Protein AF-A0AA42YCH0-F1 (afdb_monomer_lite)

Structure (mmCIF, N/CA/C/O backbone):
data_AF-A0AA42YCH0-F1
#
_entry.id   AF-A0AA42YCH0-F1
#
loop_
_atom_site.group_PDB
_atom_site.id
_atom_site.type_symbol
_atom_site.label_atom_id
_atom_site.label_alt_id
_atom_site.label_comp_id
_atom_site.label_asym_id
_atom_site.label_entity_id
_atom_site.label_seq_id
_atom_site.pdbx_PDB_ins_code
_atom_site.Cartn_x
_atom_site.Cartn_y
_atom_site.Cartn_z
_atom_site.occupancy
_atom_site.B_iso_or_equiv
_atom_site.auth_seq_id
_atom_site.auth_comp_id
_atom_site.auth_asym_id
_atom_site.auth_atom_id
_atom_site.pdbx_PDB_model_num
ATOM 1 N N . MET A 1 1 ? -15.963 7.080 0.091 1.00 71.81 1 MET A N 1
ATOM 2 C CA . MET A 1 1 ? -16.003 7.963 1.288 1.00 71.81 1 MET A CA 1
ATOM 3 C C . MET A 1 1 ? -14.611 8.551 1.441 1.00 71.81 1 MET A C 1
ATOM 5 O O .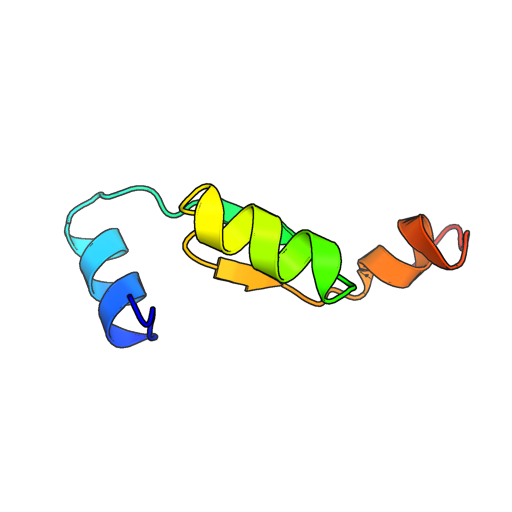 MET A 1 1 ? -13.659 7.797 1.322 1.00 71.81 1 MET A O 1
ATOM 9 N N . ARG A 1 2 ? -14.453 9.867 1.613 1.00 90.81 2 ARG A N 1
ATOM 10 C CA . ARG A 1 2 ? -13.113 10.476 1.640 1.00 90.81 2 ARG A CA 1
ATOM 11 C C . ARG A 1 2 ? -12.394 10.140 2.951 1.00 90.81 2 ARG A C 1
ATOM 13 O O . ARG A 1 2 ? -12.856 10.567 4.006 1.00 90.81 2 ARG A O 1
ATOM 20 N N . ILE A 1 3 ? -11.265 9.434 2.875 1.00 96.62 3 ILE A N 1
ATOM 21 C CA . ILE A 1 3 ? -10.376 9.199 4.020 1.00 96.62 3 ILE A CA 1
ATOM 22 C C . ILE A 1 3 ? -9.473 10.422 4.225 1.00 96.62 3 ILE A C 1
ATOM 24 O O . ILE A 1 3 ? -8.986 11.039 3.278 1.00 96.62 3 ILE A O 1
ATOM 28 N N . THR A 1 4 ? -9.286 10.810 5.483 1.00 98.12 4 THR A N 1
ATOM 29 C CA . THR A 1 4 ? -8.487 11.968 5.908 1.00 98.12 4 THR A CA 1
ATOM 30 C C . THR A 1 4 ? -7.554 11.569 7.046 1.00 98.12 4 THR A C 1
ATOM 32 O O . THR A 1 4 ? -7.769 10.547 7.696 1.00 98.12 4 THR A O 1
ATOM 35 N N . LEU A 1 5 ? -6.580 12.423 7.377 1.00 97.88 5 LEU A N 1
ATOM 36 C CA . LEU A 1 5 ? -5.729 12.218 8.556 1.00 97.88 5 LEU A CA 1
ATOM 37 C C . LEU A 1 5 ? -6.545 12.075 9.852 1.00 97.88 5 LEU A C 1
ATOM 39 O O . LEU A 1 5 ? -6.251 11.210 10.670 1.00 97.88 5 LEU A O 1
ATOM 43 N N . SER A 1 6 ? -7.614 12.862 10.014 1.00 98.00 6 SER A N 1
ATOM 44 C CA . SER A 1 6 ? -8.527 12.734 11.158 1.00 98.00 6 SER A CA 1
ATOM 45 C C . SER A 1 6 ? -9.265 11.390 11.185 1.00 98.00 6 SER A C 1
ATOM 47 O O . SER A 1 6 ? -9.458 10.822 12.258 1.00 98.00 6 SER A O 1
ATOM 49 N N . THR A 1 7 ? -9.633 10.851 10.019 1.00 97.62 7 THR A N 1
ATOM 50 C CA . THR A 1 7 ? -10.252 9.522 9.901 1.00 97.62 7 THR A CA 1
ATOM 51 C C . THR A 1 7 ? -9.278 8.428 10.333 1.00 97.62 7 THR A C 1
ATOM 53 O O . THR A 1 7 ? -9.636 7.602 11.169 1.00 97.62 7 THR A O 1
ATOM 56 N N . LEU A 1 8 ? -8.036 8.468 9.838 1.00 98.12 8 LEU A N 1
ATOM 57 C CA . LEU A 1 8 ? -6.993 7.494 10.179 1.00 98.12 8 LEU A CA 1
ATOM 58 C C . LEU A 1 8 ? -6.622 7.547 11.667 1.00 98.12 8 LEU A C 1
ATOM 60 O O . LEU A 1 8 ? -6.532 6.510 12.318 1.00 98.12 8 LEU A O 1
ATOM 64 N N . HIS A 1 9 ? -6.471 8.749 12.232 1.00 98.19 9 HIS A N 1
ATOM 65 C CA . HIS A 1 9 ? -6.183 8.919 13.658 1.00 98.19 9 HIS A CA 1
ATOM 66 C C . HIS A 1 9 ? -7.292 8.322 14.535 1.00 98.19 9 HIS A C 1
ATOM 68 O O . HIS A 1 9 ? -7.017 7.661 15.536 1.00 98.19 9 HIS A O 1
ATOM 74 N N . ARG A 1 10 ? -8.557 8.530 14.153 1.00 98.38 10 ARG A N 1
ATOM 75 C CA . ARG A 1 10 ? -9.702 7.947 14.855 1.00 98.38 10 ARG A CA 1
ATOM 76 C C . ARG A 1 10 ? -9.710 6.420 14.753 1.00 98.38 10 ARG A C 1
ATOM 78 O O . ARG A 1 10 ? -9.851 5.769 15.780 1.00 98.38 10 ARG A O 1
ATOM 85 N N . MET A 1 11 ? -9.496 5.857 13.560 1.00 98.12 11 MET A N 1
ATOM 86 C CA . MET A 1 11 ? -9.406 4.403 13.369 1.00 98.12 11 MET A CA 1
ATOM 87 C C . MET A 1 11 ? -8.330 3.780 14.262 1.00 98.12 11 MET A C 1
ATOM 89 O O . MET A 1 11 ? -8.604 2.809 14.962 1.00 98.12 11 MET A O 1
ATOM 93 N N . ALA A 1 12 ? -7.139 4.383 14.297 1.00 97.81 12 ALA A N 1
ATOM 94 C CA . ALA A 1 12 ? -6.050 3.925 15.149 1.00 97.81 12 ALA A CA 1
ATOM 95 C C . ALA A 1 12 ? -6.424 3.967 16.642 1.00 97.81 12 ALA A C 1
ATOM 97 O O . ALA A 1 12 ? -6.155 3.010 17.365 1.00 97.81 12 ALA A O 1
ATOM 98 N N . HIS A 1 13 ? -7.079 5.040 17.101 1.00 98.38 13 HIS A N 1
ATOM 99 C CA . HIS A 1 13 ? -7.513 5.176 18.495 1.00 98.38 13 HIS A CA 1
ATOM 100 C C . HIS A 1 13 ? -8.603 4.165 18.889 1.00 98.38 13 HIS A C 1
ATOM 102 O O . HIS A 1 13 ? -8.606 3.663 20.008 1.00 98.38 13 HIS A O 1
ATOM 108 N N . GLU A 1 14 ? -9.501 3.839 17.959 1.00 98.31 14 GLU A N 1
ATOM 109 C CA . GLU A 1 14 ? -10.567 2.845 18.134 1.00 98.31 14 GLU A CA 1
ATOM 110 C C . GLU A 1 14 ? -10.064 1.392 18.017 1.00 98.31 14 GLU A C 1
ATOM 112 O O . GLU A 1 14 ? -10.832 0.458 18.237 1.00 98.31 14 GLU A O 1
ATOM 117 N N . GLY A 1 15 ? -8.791 1.175 17.662 1.00 97.94 15 GLY A N 1
ATOM 118 C CA . GLY A 1 15 ? -8.234 -0.161 17.422 1.00 97.94 15 GLY A CA 1
ATOM 119 C C . GLY A 1 15 ? -8.652 -0.783 16.083 1.00 97.94 15 GLY A C 1
ATOM 120 O O . GLY A 1 15 ? -8.439 -1.976 15.860 1.00 97.94 15 GLY A O 1
ATOM 121 N N . ASN A 1 16 ? -9.219 0.013 15.174 1.00 98.00 16 ASN A N 1
ATOM 122 C CA . ASN A 1 16 ? -9.555 -0.409 13.820 1.00 98.00 16 ASN A CA 1
ATOM 123 C C . ASN A 1 16 ? -8.278 -0.469 12.972 1.00 98.00 16 ASN A C 1
ATOM 125 O O . ASN A 1 16 ? -7.588 0.536 12.788 1.00 98.00 16 ASN A O 1
ATOM 129 N N . ARG A 1 17 ? -7.952 -1.657 12.448 1.00 97.62 17 ARG A N 1
ATOM 130 C CA . ARG A 1 17 ? -6.789 -1.837 11.567 1.00 97.62 17 ARG A CA 1
ATOM 131 C C . ARG A 1 17 ? -6.984 -1.058 10.266 1.00 97.62 17 ARG A C 1
ATOM 133 O O . ARG A 1 17 ? -8.082 -1.036 9.725 1.00 97.62 17 ARG A O 1
ATOM 140 N N . ILE A 1 18 ? -5.904 -0.448 9.784 1.00 98.19 18 ILE A N 1
ATOM 141 C CA . ILE A 1 18 ? -5.862 0.333 8.544 1.00 98.19 18 ILE A CA 1
ATOM 142 C C . ILE A 1 18 ? -5.137 -0.510 7.494 1.00 98.19 18 ILE A C 1
ATOM 144 O O . ILE A 1 18 ? -3.995 -0.916 7.726 1.00 98.19 18 ILE A O 1
ATOM 148 N N . ALA A 1 19 ? -5.775 -0.769 6.354 1.00 98.19 19 ALA A N 1
ATOM 149 C CA . ALA A 1 19 ? -5.134 -1.374 5.199 1.00 98.19 19 ALA A CA 1
ATOM 150 C C . ALA A 1 19 ? -4.534 -0.279 4.304 1.00 98.19 19 ALA A C 1
ATOM 152 O O . ALA A 1 19 ? -5.200 0.678 3.904 1.00 98.19 19 ALA A O 1
ATOM 153 N N . MET A 1 20 ? -3.252 -0.434 3.978 1.00 98.19 20 MET A N 1
ATOM 154 C CA . MET A 1 20 ? -2.539 0.444 3.056 1.00 98.19 20 MET A CA 1
ATOM 155 C C . MET A 1 20 ? -1.833 -0.399 1.999 1.00 98.19 20 MET A C 1
ATOM 157 O O . MET A 1 20 ? -1.159 -1.372 2.336 1.00 98.19 20 MET A O 1
ATOM 161 N N . LEU A 1 21 ? -1.994 -0.027 0.730 1.00 98.56 21 LEU A N 1
ATOM 162 C CA . LEU A 1 21 ? -1.330 -0.679 -0.399 1.00 98.56 21 LEU A CA 1
ATOM 163 C C . LEU A 1 21 ? -0.591 0.352 -1.250 1.00 98.56 21 LEU A C 1
ATOM 165 O O . LEU A 1 21 ? -0.973 1.523 -1.305 1.00 98.56 21 LEU A O 1
ATOM 169 N N . THR A 1 22 ? 0.472 -0.076 -1.927 1.00 98.38 22 THR A N 1
ATOM 170 C CA . THR A 1 22 ? 1.104 0.772 -2.935 1.00 98.38 22 THR A CA 1
ATOM 171 C C . THR A 1 22 ? 0.239 0.829 -4.193 1.00 98.38 22 THR A C 1
ATOM 173 O O . THR A 1 22 ? -0.459 -0.128 -4.530 1.00 98.38 22 THR A O 1
ATOM 176 N N . CYS A 1 23 ? 0.237 1.973 -4.872 1.00 98.50 23 CYS A N 1
ATOM 177 C CA . CYS A 1 23 ? -0.524 2.173 -6.101 1.00 98.50 23 CYS A CA 1
ATOM 178 C C . CYS A 1 23 ? 0.186 3.192 -6.989 1.00 98.50 23 CYS A C 1
ATOM 180 O O . CYS A 1 23 ? 0.634 4.228 -6.498 1.00 98.50 23 CYS A O 1
ATOM 182 N N . TYR A 1 24 ? 0.265 2.915 -8.291 1.00 98.38 24 TYR A N 1
ATOM 183 C CA . TYR A 1 24 ? 1.094 3.696 -9.219 1.00 98.38 24 TYR A CA 1
ATOM 184 C C . TYR A 1 24 ? 0.356 4.147 -10.488 1.00 98.38 24 TYR A C 1
ATOM 186 O O . TYR A 1 24 ? 0.909 4.913 -11.272 1.00 98.38 24 TYR A O 1
ATOM 194 N N . ASP A 1 25 ? -0.893 3.718 -10.689 1.00 98.50 25 ASP A N 1
ATOM 195 C CA . ASP A 1 25 ? -1.726 4.143 -11.814 1.00 98.50 25 ASP A CA 1
ATOM 196 C C . ASP A 1 25 ? -3.203 4.297 -11.426 1.00 98.50 25 ASP A C 1
ATOM 198 O O . ASP A 1 25 ? -3.653 3.876 -10.358 1.00 98.50 25 ASP A O 1
ATOM 202 N N . ALA A 1 26 ? -3.960 4.940 -12.316 1.00 98.44 26 ALA A N 1
ATOM 203 C CA . ALA A 1 26 ? -5.361 5.269 -12.088 1.00 98.44 26 ALA A CA 1
ATOM 204 C C . ALA A 1 26 ? -6.286 4.042 -12.072 1.00 98.44 26 ALA A C 1
ATOM 206 O O . ALA A 1 26 ? -7.280 4.043 -11.349 1.00 98.44 26 ALA A O 1
ATOM 207 N N . SER A 1 27 ? -5.976 3.000 -12.848 1.00 98.38 27 SER A N 1
ATOM 208 C CA . SER A 1 27 ? -6.843 1.821 -12.954 1.00 98.38 27 SER A CA 1
ATOM 209 C C . SER A 1 27 ? -6.842 1.046 -11.641 1.00 98.38 27 SER A C 1
ATOM 211 O O . SER A 1 27 ? -7.903 0.717 -11.106 1.00 98.38 27 SER A O 1
ATOM 213 N N . PHE A 1 28 ? -5.654 0.824 -11.073 1.00 98.44 28 PHE A N 1
ATOM 214 C CA . PHE A 1 28 ? -5.531 0.206 -9.759 1.00 98.44 28 PHE A CA 1
ATOM 215 C C . PHE A 1 28 ? -6.049 1.108 -8.640 1.00 98.44 28 PHE A C 1
ATOM 217 O O . PHE A 1 28 ? -6.659 0.591 -7.710 1.00 98.44 28 PHE A O 1
ATOM 224 N N . ALA A 1 29 ? -5.909 2.434 -8.732 1.00 98.25 29 ALA A N 1
ATOM 225 C CA . ALA A 1 29 ? -6.455 3.336 -7.714 1.00 98.25 29 ALA A CA 1
ATOM 226 C C . ALA A 1 29 ? -7.981 3.190 -7.580 1.00 98.25 29 ALA A C 1
ATOM 228 O O . ALA A 1 29 ? -8.494 3.060 -6.469 1.00 98.25 29 ALA A O 1
ATOM 229 N N . VAL A 1 30 ? -8.691 3.128 -8.713 1.00 98.06 30 VAL A N 1
ATOM 230 C CA . VAL A 1 30 ? -10.143 2.889 -8.743 1.00 98.06 30 VAL A CA 1
ATOM 231 C C . VAL A 1 30 ? -10.488 1.504 -8.186 1.00 98.06 30 VAL A C 1
ATOM 233 O O . VAL A 1 30 ? -11.427 1.369 -7.399 1.00 98.06 30 VAL A O 1
ATOM 236 N N . LEU A 1 31 ? -9.717 0.472 -8.545 1.00 98.38 31 LEU A N 1
ATOM 237 C CA . LEU A 1 31 ? -9.921 -0.883 -8.027 1.00 98.38 31 LEU A CA 1
ATOM 238 C C . LEU A 1 31 ? -9.757 -0.937 -6.500 1.00 98.38 31 LEU A C 1
ATOM 240 O O . LEU A 1 31 ? -10.623 -1.479 -5.814 1.00 98.38 31 LEU A O 1
ATOM 244 N N . LEU A 1 32 ? -8.680 -0.364 -5.962 1.00 98.25 32 LEU A N 1
ATOM 245 C CA . LEU A 1 32 ? -8.389 -0.370 -4.527 1.00 98.25 32 LEU A CA 1
ATOM 246 C C . LEU A 1 32 ? -9.419 0.441 -3.731 1.00 98.25 32 LEU A C 1
ATOM 248 O O . LEU A 1 32 ? -9.845 -0.009 -2.667 1.00 98.25 32 LEU A O 1
ATOM 252 N N . GLU A 1 33 ? -9.882 1.577 -4.264 1.00 97.25 33 GLU A N 1
ATOM 253 C CA . GLU A 1 33 ? -10.995 2.326 -3.667 1.00 97.25 33 GLU A CA 1
ATOM 254 C C . GLU A 1 33 ? -12.265 1.463 -3.606 1.00 97.25 33 GLU A C 1
ATOM 256 O O . GLU A 1 33 ? -12.903 1.379 -2.555 1.00 97.25 33 GLU A O 1
ATOM 261 N N . SER A 1 34 ? -12.603 0.763 -4.696 1.00 97.62 34 SER A N 1
ATOM 262 C CA . SER A 1 34 ? -13.774 -0.126 -4.737 1.00 97.62 34 SER A CA 1
ATOM 263 C C . SER A 1 34 ? -13.659 -1.329 -3.791 1.00 97.62 34 SER A C 1
ATOM 265 O O . SER A 1 34 ? -14.670 -1.813 -3.285 1.00 97.62 34 SER A O 1
ATOM 267 N N . ALA A 1 35 ? -12.431 -1.780 -3.516 1.00 98.00 35 ALA A N 1
ATOM 268 C CA . ALA A 1 35 ? -12.129 -2.864 -2.587 1.00 98.00 35 ALA A CA 1
ATOM 269 C C . ALA A 1 35 ? -12.120 -2.422 -1.110 1.00 98.00 35 ALA A C 1
ATOM 271 O O . ALA A 1 35 ? -12.012 -3.270 -0.226 1.00 98.00 35 ALA A O 1
ATOM 272 N N . GLY A 1 36 ? -12.246 -1.120 -0.833 1.00 96.44 36 GLY A N 1
ATOM 273 C CA . GLY A 1 36 ? -12.299 -0.579 0.526 1.00 96.44 36 GLY A CA 1
ATOM 274 C C . GLY A 1 36 ? -10.936 -0.331 1.174 1.00 96.44 36 GLY A C 1
ATOM 275 O O . GLY A 1 36 ? -10.869 -0.235 2.393 1.00 96.44 36 GLY A O 1
ATOM 276 N N . VAL A 1 37 ? -9.858 -0.213 0.394 1.00 97.88 37 VAL A N 1
ATOM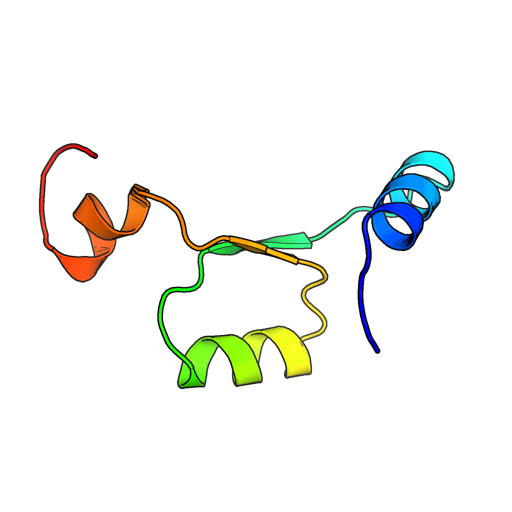 277 C CA . VAL A 1 37 ? -8.531 0.141 0.926 1.00 97.88 37 VAL A CA 1
ATOM 278 C C . VAL A 1 37 ? -8.554 1.575 1.457 1.00 97.88 37 VAL A C 1
ATOM 280 O O . VAL A 1 37 ? -8.909 2.503 0.729 1.00 97.88 37 VAL A O 1
ATOM 283 N N . GLU A 1 38 ? -8.158 1.787 2.715 1.00 97.81 38 GLU A N 1
ATOM 284 C CA . GLU A 1 38 ? -8.275 3.111 3.336 1.00 97.81 38 GLU A CA 1
ATOM 285 C C . GLU A 1 38 ? -7.191 4.095 2.893 1.00 97.81 38 GLU A C 1
ATOM 287 O O . GLU A 1 38 ? -7.395 5.311 2.950 1.00 97.81 38 GLU A O 1
ATOM 292 N N . CYS A 1 39 ? -6.031 3.598 2.464 1.00 97.62 39 CYS A N 1
ATOM 293 C CA . CYS A 1 39 ? -4.936 4.444 2.016 1.00 97.62 39 CYS A C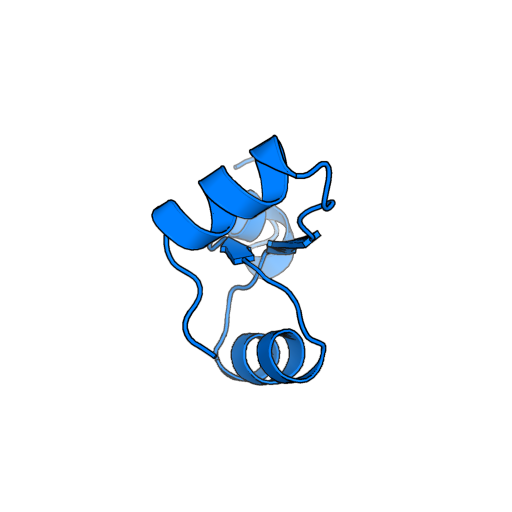A 1
ATOM 294 C C . CYS A 1 39 ? -4.140 3.804 0.876 1.00 97.62 39 CYS A C 1
ATOM 296 O O . CYS A 1 39 ? -3.806 2.621 0.914 1.00 97.62 39 CYS A O 1
ATOM 298 N N . VAL A 1 40 ? -3.783 4.617 -0.117 1.00 97.88 40 VAL A N 1
ATOM 299 C CA . VAL A 1 40 ? -2.851 4.234 -1.179 1.00 97.88 40 VAL A CA 1
ATOM 300 C C . VAL A 1 40 ? -1.567 5.050 -1.070 1.00 97.88 40 VAL A C 1
ATOM 302 O O . VAL A 1 40 ? -1.613 6.249 -0.786 1.00 97.88 40 VAL A O 1
ATOM 305 N N . LEU A 1 41 ? -0.425 4.406 -1.305 1.00 98.44 41 LEU A N 1
ATOM 306 C CA . LEU A 1 41 ? 0.897 5.033 -1.282 1.00 98.44 41 LEU A CA 1
ATOM 307 C C . LEU A 1 41 ? 1.534 4.999 -2.675 1.00 98.44 41 LEU A C 1
ATOM 309 O O . LEU A 1 41 ? 1.815 3.927 -3.213 1.00 98.44 41 LEU A O 1
ATOM 313 N N . VAL A 1 42 ? 1.844 6.173 -3.223 1.00 98.25 42 VAL A N 1
ATOM 314 C CA . VAL A 1 42 ? 2.761 6.291 -4.364 1.00 98.25 42 VAL A CA 1
ATOM 315 C C . VAL A 1 42 ? 4.186 6.264 -3.809 1.00 98.25 42 VAL A C 1
ATOM 317 O O . VAL A 1 42 ? 4.742 7.299 -3.451 1.00 98.25 42 VAL A O 1
ATOM 320 N N . GLY A 1 43 ? 4.722 5.058 -3.627 1.00 97.56 43 GLY A N 1
ATOM 321 C CA . GLY A 1 43 ? 6.040 4.833 -3.024 1.00 97.56 43 GLY A CA 1
ATOM 322 C C . GLY A 1 43 ? 7.175 4.745 -4.049 1.00 97.56 43 GLY A C 1
ATOM 323 O O . GLY A 1 43 ? 6.949 4.404 -5.208 1.00 97.56 43 GLY A O 1
ATOM 324 N N . ASP A 1 44 ? 8.406 4.965 -3.592 1.00 97.81 44 ASP A N 1
ATOM 325 C CA . ASP A 1 44 ? 9.658 4.756 -4.343 1.00 97.81 44 ASP A CA 1
ATOM 326 C C . ASP A 1 44 ? 9.890 3.298 -4.775 1.00 97.81 44 ASP A C 1
ATOM 328 O O . ASP A 1 44 ? 10.560 3.055 -5.772 1.00 97.81 44 ASP A O 1
ATOM 332 N N . SER A 1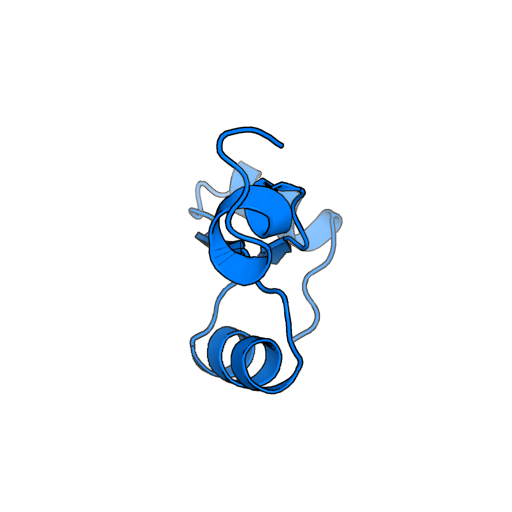 45 ? 9.233 2.337 -4.117 1.00 97.25 45 SER A N 1
ATOM 333 C CA . SER A 1 45 ? 9.083 0.936 -4.563 1.00 97.25 45 SER A CA 1
ATOM 334 C C . SER A 1 45 ? 8.692 0.764 -6.042 1.00 97.25 45 SER A C 1
ATOM 336 O O . SER A 1 45 ? 8.956 -0.295 -6.617 1.00 97.25 45 SER A O 1
ATOM 338 N N . LEU A 1 46 ? 8.128 1.797 -6.688 1.00 96.00 46 LEU A N 1
ATOM 339 C CA . LEU A 1 46 ? 7.950 1.852 -8.144 1.00 96.00 46 LEU A CA 1
ATOM 340 C C . LEU A 1 46 ? 9.257 1.584 -8.914 1.00 96.00 46 LEU A C 1
ATOM 342 O O . LEU A 1 46 ? 9.213 1.005 -10.000 1.00 96.00 46 LEU A O 1
ATOM 346 N N . GLY A 1 47 ? 10.411 1.970 -8.357 1.00 97.88 47 GLY A N 1
ATOM 347 C CA . GLY A 1 47 ? 11.731 1.742 -8.941 1.00 97.88 47 GLY A CA 1
ATOM 348 C C . GLY A 1 47 ? 12.003 0.257 -9.152 1.00 97.88 47 GLY A C 1
ATOM 349 O O . GLY A 1 47 ? 12.444 -0.151 -10.222 1.00 97.88 47 GLY A O 1
ATOM 350 N N . ASN A 1 48 ? 11.620 -0.583 -8.190 1.00 98.25 48 ASN A N 1
ATOM 351 C CA . ASN A 1 48 ? 11.754 -2.029 -8.326 1.00 98.25 48 ASN A CA 1
ATOM 352 C C . ASN A 1 48 ? 10.660 -2.631 -9.214 1.00 98.25 48 ASN A C 1
ATOM 354 O O . ASN A 1 48 ? 10.960 -3.399 -10.125 1.00 98.25 48 ASN A O 1
ATOM 358 N N . VAL A 1 49 ? 9.388 -2.300 -8.955 1.00 97.44 49 VAL A N 1
ATOM 359 C CA . VAL A 1 49 ? 8.258 -3.053 -9.536 1.00 97.44 49 VAL A CA 1
ATOM 360 C C . VAL A 1 49 ? 7.817 -2.570 -10.917 1.00 97.44 49 VAL A C 1
ATOM 362 O O . VAL A 1 49 ? 7.235 -3.351 -11.663 1.00 97.44 49 VAL A O 1
ATOM 365 N N . LEU A 1 50 ? 8.089 -1.310 -11.271 1.00 97.06 50 LEU A N 1
ATOM 366 C CA . LEU A 1 50 ? 7.762 -0.749 -12.588 1.00 97.06 50 LEU A CA 1
ATOM 367 C C . LEU A 1 50 ? 9.003 -0.471 -13.435 1.00 97.06 50 LEU A C 1
ATOM 369 O O . LEU A 1 50 ? 8.985 -0.737 -14.634 1.00 97.06 50 LEU A O 1
ATOM 373 N N . GLN A 1 51 ? 10.064 0.079 -12.837 1.00 97.88 51 GLN A N 1
ATOM 374 C CA . GLN A 1 51 ? 11.274 0.461 -13.578 1.00 97.88 51 GLN A CA 1
ATOM 375 C C . GLN A 1 51 ? 12.304 -0.677 -13.669 1.00 97.88 51 GLN A C 1
ATOM 377 O O . GLN A 1 51 ? 13.173 -0.639 -14.538 1.00 97.88 51 GLN A O 1
ATOM 382 N N . GLY A 1 52 ? 12.191 -1.706 -12.821 1.00 97.62 52 GLY A N 1
ATOM 383 C CA . GLY A 1 52 ? 13.072 -2.877 -12.832 1.00 97.62 52 GLY A CA 1
ATOM 384 C C . GLY A 1 52 ? 14.455 -2.636 -12.219 1.00 97.62 52 GLY A C 1
ATOM 385 O O . GLY A 1 52 ? 15.393 -3.369 -12.524 1.00 97.62 52 GLY A O 1
ATOM 386 N N . HIS A 1 53 ? 14.607 -1.608 -11.383 1.00 98.06 53 HIS A N 1
ATOM 387 C CA . HIS A 1 53 ? 15.838 -1.347 -10.640 1.00 98.06 53 HIS A CA 1
ATOM 388 C C . HIS A 1 53 ? 16.009 -2.321 -9.465 1.00 98.06 53 HIS A C 1
ATOM 390 O O . HIS A 1 53 ? 15.036 -2.780 -8.865 1.00 98.06 53 HIS A O 1
ATOM 396 N N . GLU A 1 54 ? 17.257 -2.617 -9.097 1.00 95.62 54 GLU A N 1
ATOM 397 C CA . GLU A 1 54 ? 17.558 -3.450 -7.921 1.00 95.62 54 GLU A CA 1
ATOM 398 C C . GLU A 1 54 ? 17.366 -2.692 -6.596 1.00 95.62 54 GLU A C 1
ATOM 400 O O . GLU A 1 54 ? 17.083 -3.305 -5.568 1.00 95.62 54 GLU A O 1
ATOM 405 N N . THR A 1 55 ? 17.457 -1.359 -6.615 1.00 93.88 55 THR A N 1
ATOM 406 C CA . THR A 1 55 ? 17.268 -0.480 -5.450 1.00 93.88 55 THR A CA 1
ATOM 407 C C . THR A 1 55 ? 16.335 0.683 -5.780 1.00 93.88 55 THR A 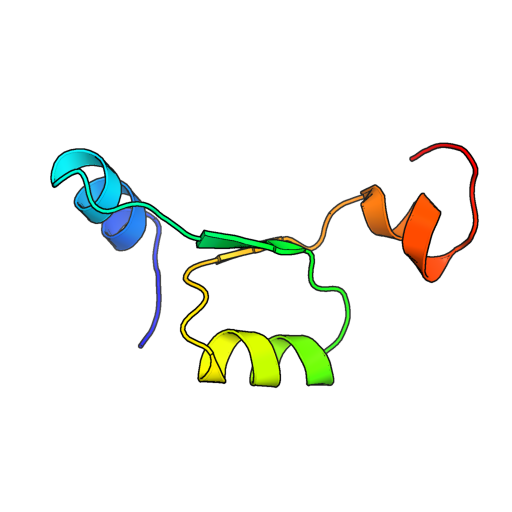C 1
ATOM 409 O O . THR A 1 55 ? 16.110 0.986 -6.952 1.00 93.88 55 THR A O 1
ATOM 412 N N . THR A 1 56 ? 15.814 1.321 -4.734 1.00 80.00 56 THR A N 1
ATOM 413 C CA . THR A 1 56 ? 14.952 2.512 -4.787 1.00 80.00 56 THR A CA 1
ATOM 414 C C . THR A 1 56 ? 15.749 3.802 -4.701 1.00 80.00 56 THR A C 1
ATOM 416 O O . THR A 1 56 ? 16.661 3.846 -3.840 1.00 80.00 56 THR A O 1
#

Foldseek 3Di:
DDADPVNVVVCVVVVNDAAEEEDDDDVVVVVCVVVVHRYYDPDPCCCCPPVVDPHD

Radius of gyration: 13.51 Å; chains: 1; bounding box: 34×16×32 Å

pLDDT: mean 96.9, std 4.29, range [71.81, 98.56]

Sequence (56 aa):
MRITLSTLHRMAHEGNRIAMLTCYDASFAVLLESAGVECVLVGDSLGNVLQGHETT

Secondary structure (DSSP, 8-state):
----HHHHHHHHHTT----EEE--SHHHHHHHHHTT-SEEE--TTHHHHTS--S-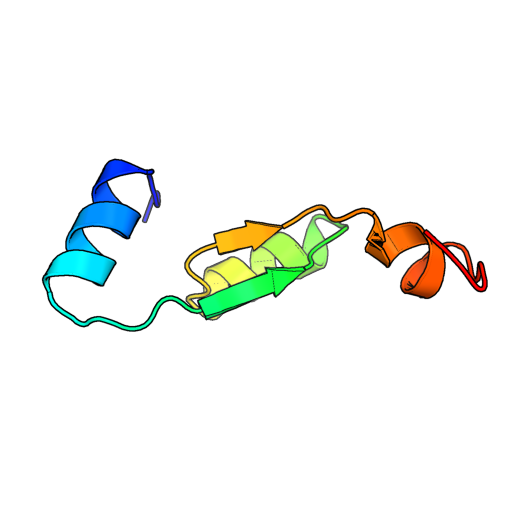-